Protein AF-A0A448MKX2-F1 (afdb_monomer_lite)

Radius of gyration: 29.71 Å; chains: 1; bounding box: 86×68×49 Å

pLDDT: mean 77.0, std 18.64, range [37.22, 97.75]

Foldseek 3Di:
DDDDPPVVVVVVVVVVVPPPDPPPVCVVCVPDPPDPPDDDDDPPDDDPDDDPPPPPDPPDDDPVRVVVVVVVVLLVLLVVLLVVCCVVPPCQCPPPDSVLSSVLLVLQQVLLCVVVVDRDSVSSSVSSVVVSVVGSCLVVDPVNCVSRVD

Structure (mmCIF, N/CA/C/O backbone):
data_AF-A0A448MKX2-F1
#
_entry.id   AF-A0A448MKX2-F1
#
loop_
_atom_site.group_PDB
_atom_site.id
_atom_site.type_symbol
_atom_site.label_atom_id
_atom_site.label_alt_id
_atom_site.label_comp_id
_atom_site.label_asym_id
_atom_site.label_entity_id
_atom_site.label_seq_id
_atom_site.pdbx_PDB_ins_code
_atom_site.Cartn_x
_atom_site.Cartn_y
_atom_site.Cartn_z
_atom_site.occupancy
_atom_site.B_iso_or_equiv
_atom_site.auth_seq_id
_atom_site.auth_comp_id
_atom_site.auth_asym_id
_atom_site.auth_atom_id
_atom_site.pdbx_PDB_model_num
ATOM 1 N N . MET A 1 1 ? 70.006 -0.002 9.761 1.00 37.22 1 MET A N 1
ATOM 2 C CA . MET A 1 1 ? 70.031 1.431 10.131 1.00 37.22 1 MET A CA 1
ATOM 3 C C . MET A 1 1 ? 68.689 2.044 9.720 1.00 37.22 1 MET A C 1
ATOM 5 O O . MET A 1 1 ? 68.539 2.532 8.612 1.00 37.22 1 MET A O 1
ATOM 9 N N . MET A 1 2 ? 67.664 1.889 10.567 1.00 39.91 2 MET A N 1
ATOM 10 C CA . MET A 1 2 ? 66.291 2.358 10.323 1.00 39.91 2 MET A CA 1
ATOM 11 C C . MET A 1 2 ? 66.120 3.763 10.908 1.00 39.91 2 MET A C 1
ATOM 13 O O . MET A 1 2 ? 66.027 3.925 12.121 1.00 39.91 2 MET A O 1
ATOM 17 N N . LYS A 1 3 ? 66.069 4.782 10.048 1.00 50.22 3 LYS A N 1
ATOM 18 C CA . LYS A 1 3 ? 65.582 6.133 10.375 1.00 50.22 3 LYS A CA 1
ATOM 19 C C . LYS A 1 3 ? 64.761 6.668 9.198 1.00 50.22 3 LYS A C 1
ATOM 21 O O . LYS A 1 3 ? 65.104 7.675 8.601 1.00 50.22 3 LYS A O 1
ATOM 26 N N . LEU A 1 4 ? 63.691 5.963 8.832 1.00 51.06 4 LEU A N 1
ATOM 27 C CA . LEU A 1 4 ? 62.770 6.434 7.787 1.00 51.06 4 LEU A CA 1
ATOM 28 C C . LEU A 1 4 ? 61.292 6.165 8.116 1.00 51.06 4 LEU A C 1
ATOM 30 O O . LEU A 1 4 ? 60.463 6.060 7.225 1.00 51.06 4 LEU A O 1
ATOM 34 N N . GLY A 1 5 ? 60.967 6.031 9.407 1.00 52.56 5 GLY A N 1
ATOM 35 C CA . GLY A 1 5 ? 59.613 5.704 9.876 1.00 52.56 5 GLY A CA 1
ATOM 36 C C . GLY A 1 5 ? 58.973 6.731 10.812 1.00 52.56 5 GLY A C 1
ATOM 37 O O . GLY A 1 5 ? 57.856 6.512 11.252 1.00 52.56 5 GLY A O 1
ATOM 38 N N . LYS A 1 6 ? 59.654 7.837 11.150 1.00 51.97 6 LYS A N 1
ATOM 39 C CA . LYS A 1 6 ? 59.098 8.872 12.050 1.00 51.97 6 LYS A CA 1
ATOM 40 C C . LYS A 1 6 ? 58.722 10.170 11.334 1.00 51.97 6 LYS A C 1
ATOM 42 O O . LYS A 1 6 ? 57.773 10.824 11.741 1.00 51.97 6 LYS A O 1
ATOM 47 N N . THR A 1 7 ? 59.416 10.520 10.254 1.00 52.81 7 THR A N 1
ATOM 48 C CA . THR A 1 7 ? 59.190 11.769 9.510 1.00 52.81 7 THR A CA 1
ATOM 49 C C . THR A 1 7 ? 57.987 11.695 8.568 1.00 52.81 7 THR A C 1
ATOM 51 O O . THR A 1 7 ? 57.266 12.675 8.432 1.00 52.81 7 THR A O 1
ATOM 54 N N . THR A 1 8 ? 57.709 10.533 7.973 1.00 54.44 8 THR A 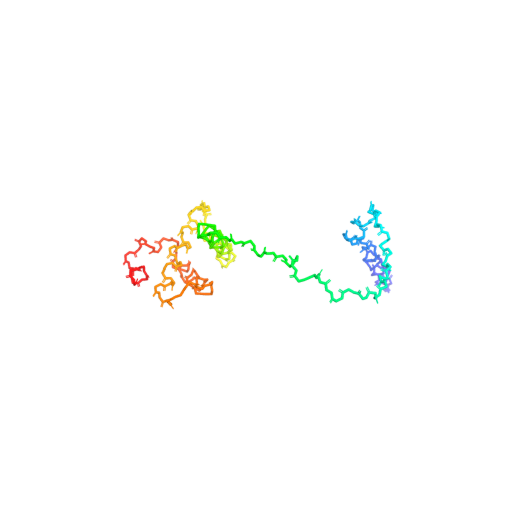N 1
ATOM 55 C CA . THR A 1 8 ? 56.595 10.356 7.023 1.00 54.44 8 THR A CA 1
ATOM 56 C C . THR A 1 8 ? 55.231 10.284 7.715 1.00 54.44 8 THR A C 1
ATOM 58 O O . THR A 1 8 ? 54.248 10.785 7.183 1.00 54.44 8 THR A O 1
ATOM 61 N N . ILE A 1 9 ? 55.173 9.726 8.931 1.00 56.25 9 ILE A N 1
ATOM 62 C CA . ILE A 1 9 ? 53.940 9.664 9.736 1.00 56.25 9 ILE A CA 1
ATOM 63 C C . ILE A 1 9 ? 53.538 11.071 10.205 1.00 56.25 9 ILE A C 1
ATOM 65 O O . ILE A 1 9 ? 52.365 11.421 10.142 1.00 56.25 9 ILE A O 1
ATOM 69 N N . LEU A 1 10 ? 54.518 11.906 10.570 1.00 53.56 10 LEU A N 1
ATOM 70 C CA . LEU A 1 10 ? 54.304 13.301 10.975 1.00 53.56 10 LEU A CA 1
ATOM 71 C C . LEU A 1 10 ? 53.756 14.183 9.836 1.00 53.56 10 LEU A C 1
ATOM 73 O O . LEU A 1 10 ? 52.962 15.086 10.090 1.00 53.56 10 LEU A O 1
ATOM 77 N N . LEU A 1 11 ? 54.142 13.891 8.589 1.00 53.72 11 LEU A N 1
ATOM 78 C CA . LEU A 1 11 ? 53.664 14.579 7.382 1.00 53.72 11 LEU A CA 1
ATOM 79 C C . LEU A 1 11 ? 52.245 14.163 6.962 1.00 53.72 11 LEU A C 1
ATOM 81 O O . LEU A 1 11 ? 51.514 14.979 6.413 1.00 53.72 11 LEU A O 1
ATOM 85 N N . LEU A 1 12 ? 51.830 12.923 7.231 1.00 52.94 12 LEU A N 1
ATOM 86 C CA . LEU A 1 12 ? 50.463 12.464 6.947 1.00 52.94 12 LEU A CA 1
ATOM 87 C C . LEU A 1 12 ? 49.458 12.949 8.001 1.00 52.94 12 LEU A C 1
ATOM 89 O O . LEU A 1 12 ? 48.314 13.238 7.666 1.00 52.94 12 LEU A O 1
ATOM 93 N N . THR A 1 13 ? 49.883 13.121 9.256 1.00 53.44 13 THR A N 1
ATOM 94 C CA . THR A 1 13 ? 49.023 13.666 10.320 1.00 53.44 13 THR A CA 1
ATOM 95 C C . THR A 1 13 ? 48.825 15.182 10.246 1.00 53.44 13 THR A C 1
ATOM 97 O O . THR A 1 13 ? 47.845 15.682 10.790 1.00 53.44 13 THR A O 1
ATOM 100 N N . SER A 1 14 ? 49.704 15.930 9.566 1.00 51.00 14 SER A N 1
ATOM 101 C CA . SER A 1 14 ? 49.545 17.385 9.409 1.00 51.00 14 SER A CA 1
ATOM 102 C C . SER A 1 14 ? 48.516 17.778 8.340 1.00 51.00 14 SER A C 1
ATOM 104 O O . SER A 1 14 ? 47.944 18.862 8.426 1.00 51.00 14 SER A O 1
ATOM 106 N N . LEU A 1 15 ? 48.219 16.896 7.377 1.00 50.31 15 LEU A N 1
ATOM 107 C CA . LEU A 1 15 ? 47.191 17.128 6.351 1.00 50.31 15 LEU A CA 1
ATOM 108 C C . LEU A 1 15 ? 45.752 17.000 6.883 1.00 50.31 15 LEU A C 1
ATOM 110 O O . LEU A 1 15 ? 44.849 17.613 6.323 1.00 50.31 15 LEU A O 1
ATOM 114 N N . PHE A 1 16 ? 45.533 16.287 7.992 1.00 50.38 16 PHE A N 1
ATOM 115 C CA . PHE A 1 16 ? 44.206 16.150 8.612 1.00 50.38 16 PHE A CA 1
ATOM 116 C C . PHE A 1 16 ? 43.772 17.364 9.450 1.00 50.38 16 PHE A C 1
ATOM 118 O O . PHE A 1 16 ? 42.605 17.459 9.818 1.00 50.38 16 PHE A O 1
ATOM 125 N N . LEU A 1 17 ? 44.673 18.310 9.739 1.00 50.38 17 LEU A N 1
ATOM 126 C CA . LEU A 1 17 ? 44.376 19.476 10.585 1.00 50.38 17 LEU A CA 1
ATOM 127 C C . LEU A 1 17 ? 43.986 20.740 9.799 1.00 50.38 17 LEU A C 1
ATOM 129 O O . LEU A 1 17 ? 43.674 21.758 10.410 1.00 50.38 17 LEU A O 1
ATOM 133 N N . LEU A 1 18 ? 43.969 20.687 8.462 1.00 49.38 18 LEU A N 1
ATOM 134 C CA . LEU A 1 18 ? 43.545 21.809 7.607 1.00 49.38 18 LEU A CA 1
ATOM 135 C C . LEU A 1 18 ? 42.084 21.715 7.136 1.00 49.38 18 LEU A C 1
ATOM 137 O O . LEU A 1 18 ? 41.606 22.611 6.446 1.00 49.38 18 LEU A O 1
ATOM 141 N N . GLY A 1 19 ? 41.345 20.685 7.553 1.00 48.47 19 GLY A N 1
ATOM 142 C CA . GLY A 1 19 ? 39.912 20.539 7.291 1.00 48.47 19 GLY A CA 1
ATOM 143 C C . GLY A 1 19 ? 39.038 21.283 8.300 1.00 48.47 19 GLY A C 1
ATOM 144 O O . GLY A 1 19 ? 38.146 20.683 8.887 1.00 48.47 19 GLY A O 1
ATOM 145 N N . CYS A 1 20 ? 39.293 22.571 8.538 1.00 51.94 20 CYS A N 1
ATOM 146 C CA . CYS A 1 20 ? 38.319 23.433 9.208 1.00 51.94 20 CYS A CA 1
ATOM 147 C C . CYS A 1 20 ? 37.413 24.022 8.121 1.00 51.94 20 CYS A C 1
ATOM 149 O O . CYS A 1 20 ? 37.525 25.193 7.753 1.00 51.94 20 CYS A O 1
ATOM 151 N N . GLU A 1 21 ? 36.576 23.174 7.516 1.00 59.94 21 GLU A N 1
ATOM 152 C CA . GLU A 1 21 ? 35.483 23.684 6.697 1.00 59.94 21 GLU A CA 1
ATOM 153 C C . GLU A 1 21 ? 34.569 24.481 7.621 1.00 59.94 21 GLU A C 1
ATOM 155 O O . GLU A 1 21 ? 34.051 23.967 8.614 1.00 59.94 21 GLU A O 1
ATOM 160 N N . LYS A 1 22 ? 34.414 25.773 7.320 1.00 55.41 22 LYS A N 1
ATOM 161 C CA . LYS A 1 22 ? 33.450 26.613 8.022 1.00 55.41 22 LYS A CA 1
ATOM 162 C C . LYS A 1 22 ? 32.092 25.939 7.926 1.00 55.41 22 LYS A C 1
ATOM 164 O O . LYS A 1 22 ? 31.619 25.666 6.824 1.00 55.41 22 LYS A O 1
ATOM 169 N N . SER A 1 23 ? 31.487 25.688 9.084 1.00 60.91 23 SER A N 1
ATOM 170 C CA . SER A 1 23 ? 30.121 25.188 9.196 1.00 60.91 23 SER A CA 1
ATOM 171 C C . SER A 1 23 ? 29.209 25.971 8.248 1.00 60.91 23 SER A C 1
ATOM 173 O O . SER A 1 23 ? 29.311 27.199 8.167 1.00 60.91 23 SER A O 1
ATOM 175 N N . PHE A 1 24 ? 28.282 25.281 7.575 1.00 57.78 24 PHE A N 1
ATOM 176 C CA . PHE A 1 24 ? 27.221 25.914 6.783 1.00 57.78 24 PHE A CA 1
ATOM 177 C C 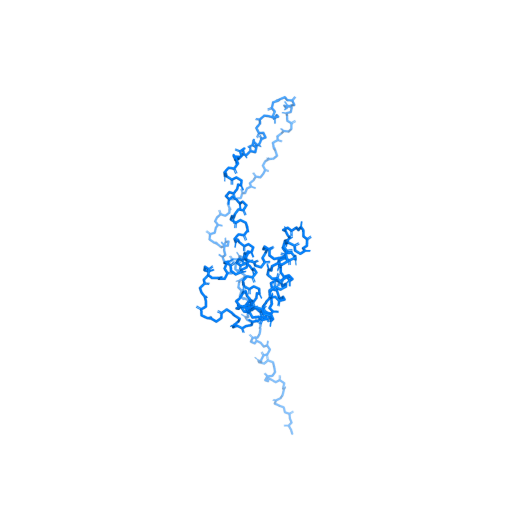. PHE A 1 24 ? 26.564 27.076 7.547 1.00 57.78 24 PHE A C 1
ATOM 179 O O . PHE A 1 24 ? 26.256 28.106 6.953 1.00 57.78 24 PHE A O 1
ATOM 186 N N . SER A 1 25 ? 26.430 26.956 8.875 1.00 58.62 25 SER A N 1
ATOM 187 C CA . SER A 1 25 ? 25.904 28.033 9.716 1.00 58.62 25 SER A CA 1
ATOM 188 C C . SER A 1 25 ? 26.748 29.311 9.648 1.00 58.62 25 SER A C 1
ATOM 190 O O . SER A 1 25 ? 26.193 30.389 9.469 1.00 58.62 25 SER A O 1
ATOM 192 N N . GLU A 1 26 ? 28.077 29.232 9.727 1.00 64.06 26 GLU A N 1
ATOM 193 C CA . GLU A 1 26 ? 28.942 30.417 9.684 1.00 64.06 26 GLU A CA 1
ATOM 194 C C . GLU A 1 26 ? 28.874 31.128 8.333 1.00 64.06 26 GLU A C 1
ATOM 196 O O . GLU A 1 26 ? 28.857 32.357 8.293 1.00 64.06 26 GLU A O 1
ATOM 201 N N . GLN A 1 27 ? 28.803 30.381 7.226 1.00 65.25 27 GLN A N 1
ATOM 202 C CA . GLN A 1 27 ? 28.609 30.978 5.900 1.00 65.25 27 GLN A CA 1
ATOM 203 C C . GLN A 1 27 ? 27.215 31.592 5.753 1.00 65.25 27 GLN A C 1
ATOM 205 O O . GLN A 1 27 ? 27.081 32.679 5.200 1.00 65.25 27 GLN A O 1
ATOM 210 N N . PHE A 1 28 ? 26.192 30.935 6.296 1.00 63.84 28 PHE A N 1
ATOM 211 C CA . PHE A 1 28 ? 24.810 31.398 6.233 1.00 63.84 28 PHE A CA 1
ATOM 212 C C . PHE A 1 28 ? 24.581 32.728 6.970 1.00 63.84 28 PHE A C 1
ATOM 214 O O . PHE A 1 28 ? 23.756 33.534 6.535 1.00 63.84 28 PHE A O 1
ATOM 221 N N . TYR A 1 29 ? 25.310 32.982 8.063 1.00 64.06 29 TYR A N 1
ATOM 222 C CA . TYR A 1 29 ? 25.158 34.201 8.868 1.00 64.06 29 TYR A CA 1
ATOM 223 C C . TYR A 1 29 ? 26.136 35.329 8.515 1.00 64.06 29 TYR A C 1
ATOM 225 O O . TYR A 1 29 ? 25.915 36.458 8.945 1.00 64.06 29 TYR A O 1
ATOM 233 N N . LYS A 1 30 ? 27.185 35.070 7.724 1.00 66.75 30 LYS A N 1
ATOM 234 C CA . LYS A 1 30 ? 28.263 36.041 7.459 1.00 66.75 30 LYS A CA 1
ATOM 235 C C . LYS A 1 30 ? 27.784 37.346 6.811 1.00 66.75 30 LYS A C 1
ATOM 237 O O . LYS A 1 30 ? 28.280 38.411 7.163 1.00 66.75 30 LYS A O 1
ATOM 242 N N . ASP A 1 31 ? 26.805 37.252 5.914 1.00 61.94 31 ASP A N 1
ATOM 243 C CA . ASP A 1 31 ? 26.283 38.391 5.145 1.00 61.94 31 ASP A CA 1
ATOM 244 C C . ASP A 1 31 ? 24.885 38.828 5.617 1.00 61.94 31 ASP A C 1
ATOM 246 O O . ASP A 1 31 ? 24.216 39.643 4.981 1.00 61.94 31 ASP A O 1
ATOM 250 N N . ARG A 1 32 ? 24.416 38.285 6.748 1.00 61.84 32 ARG A N 1
ATOM 251 C CA . ARG A 1 32 ? 23.147 38.687 7.353 1.00 61.84 32 ARG A CA 1
ATOM 252 C C . ARG A 1 32 ? 23.426 39.710 8.438 1.00 61.84 32 ARG A C 1
ATOM 254 O O . ARG A 1 32 ? 23.942 39.375 9.500 1.00 61.84 32 ARG A O 1
ATOM 261 N N . HIS A 1 33 ? 23.032 40.957 8.196 1.00 61.31 33 HIS A N 1
ATOM 262 C CA . HIS A 1 33 ? 22.903 41.946 9.260 1.00 61.31 33 HIS A CA 1
ATOM 263 C C . HIS A 1 33 ? 21.777 41.498 10.197 1.00 61.31 33 HIS A C 1
ATOM 265 O O . HIS A 1 33 ? 20.616 41.864 10.016 1.00 61.31 33 HIS A O 1
ATOM 271 N N . CYS A 1 34 ? 22.099 40.650 11.174 1.00 60.94 34 CYS A N 1
ATOM 272 C CA . CYS A 1 34 ? 21.210 40.402 12.296 1.00 60.94 34 CYS A CA 1
ATOM 273 C C . CYS A 1 34 ? 21.019 41.747 12.995 1.00 60.94 34 CYS A C 1
ATOM 275 O O . CYS A 1 34 ? 21.953 42.264 13.608 1.00 60.94 34 CYS A O 1
ATOM 277 N N . VAL A 1 35 ? 19.832 42.339 12.851 1.00 58.12 35 VAL A N 1
ATOM 278 C CA . VAL A 1 35 ? 19.432 43.482 13.670 1.00 58.12 35 VAL A CA 1
ATOM 279 C C . VAL A 1 35 ? 19.619 43.056 15.118 1.00 58.12 35 VAL A C 1
ATOM 281 O O . VAL A 1 35 ? 19.074 42.037 15.538 1.00 58.12 35 VAL A O 1
ATOM 284 N N . GLU A 1 36 ? 20.440 43.794 15.857 1.00 54.00 36 GLU A N 1
ATOM 285 C CA . GLU A 1 36 ? 20.630 43.579 17.284 1.00 54.00 36 GLU A CA 1
ATOM 286 C C . GLU A 1 36 ? 19.275 43.827 17.959 1.00 54.00 36 GLU A C 1
ATOM 288 O O . GLU A 1 36 ? 18.830 44.968 18.106 1.00 54.00 36 GLU A O 1
ATOM 293 N N . ILE A 1 37 ? 18.552 42.749 18.273 1.00 59.41 37 ILE A N 1
ATOM 294 C CA . ILE A 1 37 ? 17.245 42.844 18.919 1.00 59.41 37 ILE A CA 1
ATOM 295 C C . ILE A 1 37 ? 17.505 43.256 20.366 1.00 59.41 37 ILE A C 1
ATOM 297 O O . ILE A 1 37 ? 17.791 42.425 21.227 1.00 59.41 37 ILE A O 1
ATOM 301 N N . LYS A 1 38 ? 17.434 44.561 20.635 1.00 53.09 38 LYS A N 1
ATOM 302 C CA . LYS A 1 38 ? 17.355 45.074 22.000 1.00 53.09 38 LYS A CA 1
ATOM 303 C C . LYS A 1 38 ? 15.977 44.740 22.554 1.00 53.09 38 LYS A C 1
ATOM 305 O O . LYS A 1 38 ? 14.978 45.323 22.144 1.00 53.09 38 LYS A O 1
ATOM 310 N N . TYR A 1 39 ? 15.933 43.796 23.483 1.00 56.81 39 TYR A N 1
ATOM 311 C CA . TYR A 1 39 ? 14.745 43.554 24.287 1.00 56.81 39 TYR A CA 1
ATOM 312 C C . TYR A 1 39 ? 14.691 44.624 25.378 1.00 56.81 39 TYR A C 1
ATOM 314 O O . TYR A 1 39 ? 15.440 44.565 26.350 1.00 56.81 39 TYR A O 1
ATOM 322 N N . GLU A 1 40 ? 13.827 45.621 25.210 1.00 56.12 40 GLU A N 1
ATOM 323 C CA . GLU A 1 40 ? 13.373 46.418 26.346 1.00 56.12 40 GLU A CA 1
ATOM 324 C C . GLU A 1 40 ? 12.278 45.632 27.066 1.00 56.12 40 GLU A C 1
ATOM 326 O O . GLU A 1 40 ? 11.271 45.249 26.466 1.00 56.12 40 GLU A O 1
ATOM 331 N N . CYS A 1 41 ? 12.470 45.375 28.360 1.00 57.91 41 CYS A N 1
ATOM 332 C CA . CYS A 1 41 ? 11.377 44.909 29.199 1.00 57.91 41 CYS A CA 1
ATOM 333 C C . CYS A 1 41 ? 10.330 46.025 29.254 1.00 57.91 41 CYS A C 1
ATOM 335 O O . CYS A 1 41 ? 10.599 47.105 29.782 1.00 57.91 41 CYS A O 1
ATOM 337 N N . LEU A 1 42 ? 9.142 45.770 28.707 1.00 57.06 42 LEU A N 1
ATOM 338 C CA . LEU A 1 42 ? 8.003 46.657 28.911 1.00 57.06 42 LEU A CA 1
ATOM 339 C C . LEU A 1 42 ? 7.707 46.716 30.412 1.00 57.06 42 LEU A C 1
ATOM 341 O O . LEU A 1 42 ? 7.664 45.680 31.078 1.00 57.06 42 LEU A O 1
ATOM 345 N N . ASN A 1 43 ? 7.510 47.924 30.942 1.00 58.28 43 ASN A N 1
ATOM 346 C CA . ASN A 1 43 ? 7.097 48.103 32.329 1.00 58.28 43 ASN A CA 1
ATOM 347 C C . ASN A 1 43 ? 5.819 47.291 32.575 1.00 58.28 43 ASN A C 1
ATOM 349 O O . ASN A 1 43 ? 4.843 47.444 31.837 1.00 58.28 43 ASN A O 1
ATOM 353 N N . GLU A 1 44 ? 5.806 46.458 33.618 1.00 59.50 44 GLU A N 1
ATOM 354 C CA . GLU A 1 44 ? 4.592 45.799 34.111 1.00 59.50 44 GLU A CA 1
ATOM 355 C C . GLU A 1 44 ? 3.634 46.856 34.692 1.00 59.50 44 GLU A C 1
ATOM 357 O O . GLU A 1 44 ? 3.461 46.984 35.901 1.00 59.50 44 GLU A O 1
ATOM 362 N N . SER A 1 45 ? 2.995 47.658 33.838 1.00 51.66 45 SER A N 1
ATOM 363 C CA . SER A 1 45 ? 1.900 48.535 34.243 1.00 51.66 45 SER A CA 1
ATOM 364 C C . SER A 1 45 ? 0.577 47.937 33.791 1.00 51.66 45 SER A C 1
ATOM 366 O O . SER A 1 45 ? 0.113 48.154 32.676 1.00 51.66 45 SER A O 1
ATOM 368 N N . GLN A 1 46 ? -0.012 47.174 34.710 1.00 52.84 46 GLN A N 1
ATOM 369 C CA . GLN A 1 46 ? -1.434 47.249 35.046 1.00 52.84 46 GLN A CA 1
ATOM 370 C C . GLN A 1 46 ? -2.384 47.425 33.851 1.00 52.84 46 GLN A C 1
ATOM 372 O O . GLN A 1 46 ? -2.994 48.473 33.673 1.00 52.84 46 GLN A O 1
ATOM 377 N N . ASN A 1 47 ? -2.589 46.361 33.078 1.00 44.28 47 ASN A N 1
ATOM 378 C CA . ASN A 1 47 ? -3.822 46.225 32.311 1.00 44.28 47 ASN A CA 1
ATOM 379 C C . ASN A 1 47 ? -4.331 44.783 32.376 1.00 44.28 47 ASN A C 1
ATOM 381 O O . ASN A 1 47 ? -4.338 44.037 31.403 1.00 44.28 4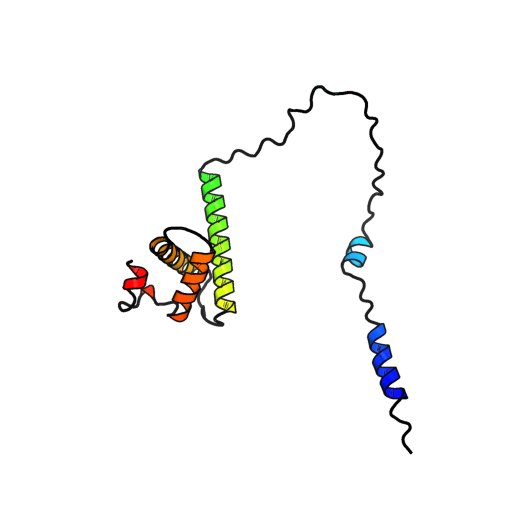7 ASN A O 1
ATOM 385 N N . LYS A 1 48 ? -4.760 44.375 33.576 1.00 51.03 48 LYS A N 1
ATOM 386 C CA . LYS A 1 48 ? -5.637 43.211 33.761 1.00 51.03 48 LYS A CA 1
ATOM 387 C C . LYS A 1 48 ? -7.069 43.572 33.355 1.00 51.03 48 LYS A C 1
ATOM 389 O O . LYS A 1 48 ? -7.969 43.432 34.165 1.00 51.03 48 LYS A O 1
ATOM 394 N N . MET A 1 49 ? -7.280 44.068 32.143 1.00 50.12 49 MET A N 1
ATOM 395 C CA . MET A 1 49 ? -8.565 44.036 31.447 1.00 50.12 49 MET A CA 1
ATOM 396 C C . MET A 1 49 ? -8.273 44.175 29.953 1.00 50.12 49 MET A C 1
ATOM 398 O O . MET A 1 49 ? -7.610 45.113 29.525 1.00 50.12 49 MET A O 1
ATOM 402 N N . THR A 1 50 ? -8.833 43.274 29.146 1.00 48.44 50 THR A N 1
ATOM 403 C CA . THR A 1 50 ? -8.827 43.306 27.669 1.00 48.44 50 THR A CA 1
ATOM 404 C C . THR A 1 50 ? -7.600 42.716 26.958 1.00 48.44 50 THR A C 1
ATOM 406 O O . THR A 1 50 ? -6.963 43.369 26.138 1.00 48.44 50 THR A O 1
ATOM 409 N N . GLN A 1 51 ? -7.323 41.423 27.157 1.00 44.88 51 GLN A N 1
ATOM 410 C CA . GLN A 1 51 ? -6.620 40.647 26.122 1.00 44.88 51 GLN A CA 1
ATOM 411 C C . GLN A 1 51 ? -7.052 39.171 26.041 1.00 44.88 51 GLN A C 1
ATOM 413 O O . GLN A 1 51 ? -6.286 38.322 25.614 1.00 44.88 51 GLN A O 1
ATOM 418 N N . GLU A 1 52 ? -8.301 38.844 26.387 1.00 47.81 52 GLU A N 1
ATOM 419 C CA . GLU A 1 52 ? -8.842 37.490 26.154 1.00 47.81 52 GLU A CA 1
ATOM 420 C C . GLU A 1 52 ? -9.315 37.253 24.704 1.00 47.81 52 GLU A C 1
ATOM 422 O O . GLU A 1 52 ? -9.599 36.121 24.334 1.00 47.81 52 GLU A O 1
ATOM 427 N N . ASN A 1 53 ? -9.370 38.276 23.837 1.00 50.34 53 ASN A N 1
ATOM 428 C CA . ASN A 1 53 ? -10.118 38.177 22.569 1.00 50.34 53 ASN A CA 1
ATOM 429 C C . ASN A 1 53 ? -9.315 38.218 21.260 1.00 50.34 53 ASN A C 1
ATOM 431 O O . ASN A 1 53 ? -9.926 38.178 20.196 1.00 50.34 53 ASN A O 1
ATOM 435 N N . ASN A 1 54 ? -7.981 38.219 21.302 1.00 51.28 54 ASN A N 1
ATOM 436 C CA . ASN A 1 54 ? -7.156 37.996 20.101 1.00 51.28 54 ASN A CA 1
ATOM 437 C C . ASN A 1 54 ? -6.360 36.686 20.186 1.00 51.28 54 ASN A C 1
ATOM 439 O O . ASN A 1 54 ? -5.314 36.535 19.558 1.00 51.28 54 ASN A O 1
ATOM 443 N N . MET A 1 55 ? -6.855 35.726 20.970 1.00 55.00 55 MET A N 1
ATOM 444 C CA . MET A 1 55 ? -6.404 34.346 20.873 1.00 55.00 55 MET A CA 1
ATOM 445 C C . MET A 1 55 ? -6.809 33.839 19.486 1.00 55.00 55 MET A C 1
ATOM 447 O O . MET A 1 55 ? -7.987 33.879 19.130 1.00 55.00 55 MET A O 1
ATOM 451 N N . PHE A 1 56 ? -5.812 33.459 18.688 1.00 61.88 56 PHE A N 1
ATOM 452 C CA . PHE A 1 56 ? -5.930 32.877 17.351 1.00 61.88 56 PHE A CA 1
ATOM 453 C C . PHE A 1 56 ? -7.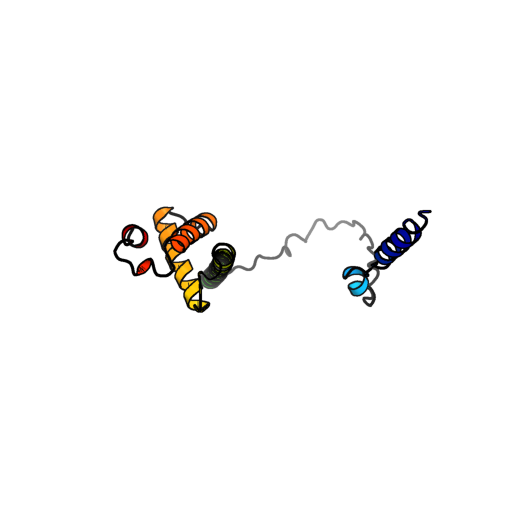199 32.020 17.252 1.00 61.88 56 PHE A C 1
ATOM 455 O O . PHE A 1 56 ? -7.260 30.944 17.846 1.00 61.88 56 PHE A O 1
ATOM 462 N N . LYS A 1 57 ? -8.243 32.501 16.563 1.00 61.41 57 LYS A N 1
ATOM 463 C CA . LYS A 1 57 ? -9.424 31.668 16.317 1.00 61.41 57 LYS A CA 1
ATOM 464 C C . LYS A 1 57 ? -8.961 30.539 15.399 1.00 61.41 57 LYS A C 1
ATOM 466 O O . LYS A 1 57 ? -8.528 30.851 14.287 1.00 61.41 57 LYS A O 1
ATOM 471 N N . PRO A 1 58 ? -9.010 29.264 15.828 1.00 66.31 58 PRO A N 1
ATOM 472 C CA . PRO A 1 58 ? -8.621 28.163 14.963 1.00 66.31 58 PRO A CA 1
ATOM 473 C C . PRO A 1 58 ? -9.443 28.242 13.681 1.00 66.31 58 PRO A C 1
ATOM 475 O O . PRO A 1 58 ? -10.656 28.467 13.738 1.00 66.31 58 PRO A O 1
ATOM 478 N N . MET A 1 59 ? -8.779 28.101 12.535 1.00 73.25 59 MET A N 1
ATOM 479 C CA . MET A 1 59 ? -9.462 28.056 11.250 1.00 73.25 59 MET A CA 1
ATOM 480 C C . MET A 1 59 ? -10.483 26.915 11.294 1.00 73.25 59 MET A C 1
ATOM 482 O O . MET A 1 59 ? -10.121 25.756 11.484 1.00 73.25 59 MET A O 1
ATOM 486 N N . GLN A 1 60 ? -11.764 27.256 11.174 1.00 82.56 60 GLN A N 1
ATOM 487 C CA . GLN A 1 60 ? -12.840 26.274 11.140 1.00 82.56 60 GLN A CA 1
ATOM 488 C C . GLN A 1 60 ? -12.913 25.725 9.720 1.00 82.56 60 GLN A C 1
ATOM 490 O O . GLN A 1 60 ? -13.371 26.412 8.808 1.00 82.56 60 GLN A O 1
ATOM 495 N N . LEU A 1 61 ? -12.400 24.515 9.530 1.00 86.12 61 LEU A N 1
ATOM 496 C CA . LEU A 1 61 ? -12.464 23.832 8.247 1.00 86.12 61 LEU A CA 1
ATOM 497 C C . LEU A 1 61 ? -13.825 23.156 8.082 1.00 86.12 61 LEU A C 1
ATOM 499 O O . LEU A 1 61 ? -14.377 22.584 9.026 1.00 86.12 61 LEU A O 1
ATOM 503 N N . ASN A 1 62 ? -14.357 23.213 6.866 1.00 89.56 62 ASN A N 1
ATOM 504 C CA . ASN A 1 62 ? -15.548 22.461 6.504 1.00 89.56 62 ASN A CA 1
ATOM 505 C C . ASN A 1 62 ? -15.204 20.977 6.253 1.00 89.56 62 ASN A C 1
ATOM 507 O O . ASN A 1 62 ? -14.037 20.580 6.226 1.00 89.56 62 ASN A O 1
ATOM 511 N N . LYS A 1 63 ? -16.233 20.142 6.075 1.00 91.44 63 LYS A N 1
ATOM 512 C CA . LYS A 1 63 ? -16.063 18.698 5.859 1.00 91.44 63 LYS A CA 1
ATOM 513 C C . LYS A 1 63 ? -15.175 18.380 4.648 1.00 91.44 63 LYS A C 1
ATOM 515 O O . LYS A 1 63 ? -14.294 17.542 4.758 1.00 91.44 63 LYS A O 1
ATOM 520 N N . GLU A 1 64 ? -15.377 19.070 3.531 1.00 91.38 64 GLU A N 1
ATOM 521 C CA . GLU A 1 64 ? -14.628 18.846 2.289 1.00 91.38 64 GLU A CA 1
ATOM 522 C C . GLU A 1 64 ? -13.135 19.160 2.455 1.00 91.38 64 GLU A C 1
ATOM 524 O O . GLU A 1 64 ? -12.283 18.399 2.008 1.00 91.38 64 GLU A O 1
ATOM 529 N N . GLN A 1 65 ? -12.807 20.233 3.178 1.00 88.38 65 GLN A N 1
ATOM 530 C CA . GLN A 1 65 ? -11.426 20.590 3.503 1.00 88.38 65 GLN A CA 1
ATOM 531 C C . GLN A 1 65 ? -10.762 19.546 4.407 1.00 88.38 65 GLN A C 1
ATOM 533 O O . GLN A 1 65 ? -9.598 19.210 4.201 1.00 88.38 65 GLN A O 1
ATOM 538 N N . TRP A 1 66 ? -11.489 19.014 5.393 1.00 88.88 66 TRP A N 1
ATOM 539 C CA . TRP A 1 66 ? -10.987 17.924 6.235 1.00 88.88 66 TRP A CA 1
ATOM 540 C C . TRP A 1 66 ? -10.781 16.626 5.455 1.00 88.88 66 TRP A C 1
ATOM 542 O O . TRP A 1 66 ? -9.778 15.943 5.667 1.00 88.88 66 TRP A O 1
ATOM 552 N N . ASP A 1 67 ? -11.709 16.292 4.560 1.00 89.62 67 ASP A N 1
ATOM 553 C CA . ASP A 1 67 ? -11.623 15.099 3.719 1.00 89.62 67 ASP A CA 1
ATOM 554 C C . ASP A 1 67 ? -10.432 15.201 2.748 1.00 89.62 67 ASP A C 1
ATOM 556 O O . ASP A 1 67 ? -9.690 14.233 2.575 1.00 89.62 67 ASP A O 1
ATOM 560 N N . ASP A 1 68 ? -10.180 16.385 2.182 1.00 90.12 68 ASP A N 1
ATOM 561 C CA . ASP A 1 68 ? -9.022 16.645 1.323 1.00 90.12 68 ASP A CA 1
ATOM 562 C C . ASP A 1 68 ? -7.686 16.578 2.084 1.00 90.12 68 ASP A C 1
ATOM 564 O O . ASP A 1 68 ? -6.738 15.950 1.608 1.00 90.12 68 ASP A O 1
ATOM 568 N N . ILE A 1 69 ? -7.603 17.154 3.291 1.00 88.75 69 ILE A N 1
ATOM 569 C CA . ILE A 1 69 ? -6.413 17.023 4.151 1.00 88.75 69 ILE A CA 1
ATOM 570 C C . ILE A 1 69 ? -6.140 15.550 4.444 1.00 88.75 69 ILE A C 1
ATOM 572 O O . ILE A 1 69 ? -5.025 15.083 4.222 1.00 88.75 69 ILE A O 1
ATOM 576 N N . ARG A 1 70 ? -7.166 14.802 4.864 1.00 88.50 70 ARG A N 1
ATOM 577 C CA . ARG A 1 70 ? -7.026 13.377 5.169 1.00 88.50 70 ARG A CA 1
ATOM 578 C C . ARG A 1 70 ? -6.554 12.594 3.950 1.00 88.50 70 ARG A C 1
ATOM 580 O O . ARG A 1 70 ? -5.648 11.780 4.066 1.00 88.50 70 ARG A O 1
ATOM 587 N N . ARG A 1 71 ? -7.117 12.868 2.770 1.00 89.50 71 ARG A N 1
ATOM 588 C CA . ARG A 1 71 ? -6.690 12.230 1.519 1.00 89.50 71 ARG A CA 1
ATOM 589 C C . ARG A 1 71 ? -5.220 12.517 1.215 1.00 89.50 71 ARG A C 1
ATOM 591 O O . ARG A 1 71 ? -4.492 11.603 0.833 1.00 89.50 71 ARG A O 1
ATOM 598 N N . ARG A 1 72 ? -4.774 13.764 1.384 1.00 91.19 72 ARG A N 1
ATOM 599 C CA . ARG A 1 72 ? -3.372 14.154 1.169 1.00 91.19 72 ARG A CA 1
ATOM 600 C C . ARG A 1 72 ? -2.428 13.470 2.157 1.00 91.19 72 ARG A C 1
ATOM 602 O O . ARG A 1 72 ? -1.396 12.958 1.733 1.00 91.19 72 ARG A O 1
ATOM 609 N N . GLU A 1 73 ? -2.801 13.407 3.431 1.00 91.12 73 GLU A N 1
ATOM 610 C CA . GLU A 1 73 ? -2.047 12.684 4.462 1.00 91.12 73 GLU A CA 1
ATOM 611 C C . GLU A 1 73 ? -1.944 11.187 4.139 1.00 91.12 73 GLU A C 1
ATOM 613 O O . GLU A 1 73 ? -0.854 10.619 4.186 1.00 91.12 73 GLU A O 1
ATOM 618 N N . THR A 1 74 ? -3.045 10.552 3.727 1.00 93.06 74 THR A N 1
ATOM 619 C CA . THR A 1 74 ? -3.054 9.144 3.306 1.00 93.06 74 THR A CA 1
ATOM 620 C C . THR A 1 74 ? -2.120 8.901 2.120 1.00 93.06 74 THR A C 1
ATOM 622 O O . THR A 1 74 ? -1.283 8.002 2.174 1.00 93.06 74 THR A O 1
ATOM 625 N N . LEU A 1 75 ? -2.197 9.727 1.071 1.00 94.31 75 LEU A N 1
ATOM 626 C CA . LEU A 1 75 ? -1.321 9.600 -0.100 1.00 94.31 75 LEU A CA 1
ATOM 627 C C . LEU A 1 75 ? 0.156 9.805 0.253 1.00 94.31 75 LEU A C 1
ATOM 629 O O . LEU A 1 75 ? 1.018 9.124 -0.302 1.00 94.31 75 LEU A O 1
ATOM 633 N N . GLN A 1 76 ? 0.455 10.706 1.192 1.00 95.81 76 GLN A N 1
ATOM 634 C CA . GLN A 1 76 ? 1.812 10.870 1.698 1.00 95.81 76 GLN A CA 1
ATOM 635 C C . GLN A 1 76 ? 2.306 9.581 2.367 1.00 95.81 76 GLN A C 1
ATOM 637 O O . GLN A 1 76 ? 3.396 9.109 2.043 1.00 95.81 76 GLN A O 1
ATOM 642 N N . VAL A 1 77 ? 1.502 8.985 3.255 1.00 96.12 77 VAL A N 1
ATOM 643 C CA . VAL A 1 77 ? 1.847 7.715 3.910 1.00 96.12 77 VAL A CA 1
ATOM 644 C C . VAL A 1 77 ? 2.060 6.613 2.874 1.00 96.12 77 VAL A C 1
ATOM 646 O O . VAL A 1 77 ? 3.040 5.879 2.972 1.00 96.12 77 VAL A O 1
ATOM 649 N N . TYR A 1 78 ? 1.215 6.522 1.847 1.00 97.62 78 TYR A N 1
ATOM 650 C CA . TYR A 1 78 ? 1.392 5.533 0.783 1.00 97.62 78 TYR A CA 1
ATOM 651 C C . TYR A 1 78 ? 2.707 5.735 0.026 1.00 97.62 78 TYR A C 1
ATOM 653 O O . TYR A 1 78 ? 3.459 4.781 -0.151 1.00 97.62 78 TYR A O 1
ATOM 661 N N . GLY A 1 79 ? 3.057 6.972 -0.331 1.00 97.31 79 GLY A N 1
ATOM 662 C CA . GLY A 1 79 ? 4.351 7.268 -0.952 1.00 97.31 79 GLY A CA 1
ATOM 663 C C . GLY A 1 79 ? 5.548 6.920 -0.053 1.00 97.31 79 GLY A C 1
ATOM 664 O O . GLY A 1 79 ? 6.594 6.479 -0.532 1.00 97.31 79 GLY A O 1
ATOM 665 N N . GLU A 1 80 ? 5.415 7.074 1.265 1.00 97.69 80 GLU A N 1
ATOM 666 C CA . GLU A 1 80 ? 6.446 6.666 2.224 1.00 97.69 80 GLU A CA 1
ATOM 667 C C . GLU A 1 80 ? 6.585 5.142 2.314 1.00 97.69 80 GLU A C 1
ATOM 669 O O . GLU A 1 80 ? 7.708 4.633 2.297 1.00 97.69 80 GLU A O 1
ATOM 674 N N . VAL A 1 81 ? 5.471 4.406 2.334 1.00 97.75 81 VAL A N 1
ATOM 675 C CA . VAL A 1 81 ? 5.479 2.936 2.284 1.00 97.75 81 VAL A CA 1
ATOM 676 C C . VAL A 1 81 ? 6.064 2.440 0.959 1.00 97.75 81 VAL A C 1
ATOM 678 O O . VAL A 1 81 ? 6.841 1.488 0.958 1.00 97.75 81 VAL A O 1
ATOM 681 N N . ALA A 1 82 ? 5.799 3.124 -0.159 1.00 97.44 82 ALA A N 1
ATOM 682 C CA . ALA A 1 82 ? 6.381 2.778 -1.454 1.00 97.44 82 ALA A CA 1
ATOM 683 C C . ALA A 1 82 ? 7.912 2.848 -1.435 1.00 97.44 82 ALA A C 1
ATOM 685 O O . ALA A 1 82 ? 8.595 1.921 -1.878 1.00 97.44 82 ALA A O 1
ATOM 686 N N . LYS A 1 83 ? 8.456 3.936 -0.879 1.00 97.00 83 LYS A N 1
ATOM 687 C CA . LYS A 1 83 ? 9.903 4.117 -0.698 1.00 97.00 83 LYS A CA 1
ATOM 688 C C . LYS A 1 83 ? 10.483 3.085 0.258 1.00 97.00 83 LYS A C 1
ATOM 690 O O . LYS A 1 83 ? 11.567 2.568 0.018 1.00 97.00 83 LYS A O 1
ATOM 695 N N . MET A 1 84 ? 9.761 2.785 1.331 1.00 97.25 84 MET A N 1
ATOM 696 C CA . MET A 1 84 ? 10.169 1.783 2.304 1.00 97.25 84 MET A CA 1
ATOM 697 C C . MET A 1 84 ? 10.291 0.391 1.666 1.00 97.25 84 MET A C 1
ATOM 699 O O . MET A 1 84 ? 11.300 -0.281 1.874 1.00 97.25 84 MET A O 1
ATOM 703 N N . LEU A 1 85 ? 9.333 -0.007 0.825 1.00 96.62 85 LEU A N 1
ATOM 704 C CA . LEU A 1 85 ? 9.410 -1.264 0.079 1.00 96.62 85 LEU A CA 1
ATOM 705 C C . LEU A 1 85 ? 10.582 -1.294 -0.906 1.00 96.62 85 LEU A C 1
ATOM 707 O O . LEU A 1 85 ? 11.251 -2.315 -0.990 1.00 96.62 85 LEU A O 1
ATOM 711 N N . GLU A 1 86 ? 10.893 -0.186 -1.585 1.00 95.50 86 GLU A N 1
ATOM 712 C CA . GLU A 1 86 ? 12.072 -0.114 -2.465 1.00 95.50 86 GLU A CA 1
ATOM 713 C C . GLU A 1 86 ? 13.390 -0.276 -1.685 1.00 95.50 86 GLU A C 1
ATOM 715 O O . GLU A 1 86 ? 14.346 -0.859 -2.188 1.00 95.50 86 GLU A O 1
ATOM 720 N N . ILE A 1 87 ? 13.450 0.205 -0.438 1.00 95.19 87 ILE A N 1
ATOM 721 C CA . ILE A 1 87 ? 14.627 0.043 0.428 1.00 95.19 87 ILE A CA 1
ATOM 722 C C . ILE A 1 87 ? 14.769 -1.410 0.898 1.00 95.19 87 ILE A C 1
ATOM 724 O O . ILE A 1 87 ? 15.867 -1.964 0.853 1.00 95.19 87 ILE A O 1
ATOM 728 N N . TYR A 1 88 ? 13.683 -2.021 1.381 1.00 95.12 88 TYR A N 1
ATOM 729 C CA . TYR A 1 88 ? 13.729 -3.376 1.942 1.00 95.12 88 TYR A CA 1
ATOM 730 C C . TYR A 1 88 ? 13.766 -4.476 0.881 1.00 95.12 88 TYR A C 1
ATOM 732 O O . TYR A 1 88 ? 14.358 -5.531 1.114 1.00 95.12 88 TYR A O 1
ATOM 740 N N . TYR A 1 89 ? 13.178 -4.221 -0.284 1.00 93.69 89 TYR A N 1
ATOM 741 C CA . TYR A 1 89 ? 13.104 -5.140 -1.411 1.00 93.69 89 TYR A CA 1
ATOM 742 C C . TYR A 1 89 ? 13.560 -4.417 -2.692 1.00 93.69 89 TYR A C 1
ATOM 744 O O . TYR A 1 89 ? 12.728 -4.060 -3.527 1.00 93.69 89 TYR A O 1
ATOM 752 N N . PRO A 1 90 ? 14.875 -4.174 -2.869 1.00 93.19 90 PRO A N 1
ATOM 753 C CA . PRO A 1 90 ? 15.385 -3.432 -4.021 1.00 93.19 90 PRO A CA 1
ATOM 754 C C . PRO A 1 90 ? 14.917 -4.017 -5.355 1.00 93.19 90 PRO A C 1
ATOM 756 O O . PRO A 1 90 ? 15.050 -5.219 -5.594 1.00 93.19 90 PRO A O 1
ATOM 759 N N . GLY A 1 91 ? 14.382 -3.162 -6.230 1.00 91.38 91 GLY A N 1
ATOM 760 C CA . GLY A 1 91 ? 13.843 -3.571 -7.527 1.00 91.38 91 GLY A CA 1
ATOM 761 C C . GLY A 1 91 ? 12.433 -4.168 -7.486 1.00 91.38 91 GLY A C 1
ATOM 762 O O . GLY A 1 91 ? 11.931 -4.557 -8.540 1.00 91.38 91 GLY A O 1
ATOM 763 N N . PHE A 1 92 ? 11.770 -4.210 -6.324 1.00 93.62 92 PHE A N 1
ATOM 764 C CA . PHE A 1 92 ? 10.394 -4.705 -6.179 1.00 93.62 92 PHE A CA 1
ATOM 765 C C . PHE A 1 92 ? 9.413 -4.029 -7.144 1.00 93.62 92 PHE A C 1
ATOM 767 O O . PHE A 1 92 ? 8.561 -4.688 -7.747 1.00 93.62 92 PHE A O 1
ATOM 774 N N . TRP A 1 93 ? 9.549 -2.715 -7.325 1.00 95.06 93 TRP A N 1
ATOM 775 C CA . TRP A 1 93 ? 8.680 -1.972 -8.230 1.00 95.06 93 TRP A CA 1
ATOM 776 C C . TRP A 1 93 ? 9.037 -2.149 -9.707 1.00 95.06 93 TRP A C 1
ATOM 778 O O . TRP A 1 93 ? 8.177 -1.936 -10.560 1.00 95.06 93 TRP A O 1
ATOM 788 N N . GLY A 1 94 ? 10.275 -2.528 -10.033 1.00 93.06 94 GLY A N 1
ATOM 789 C CA . GLY A 1 94 ? 10.756 -2.596 -11.411 1.00 93.06 94 GLY A CA 1
ATOM 790 C C . GLY A 1 94 ? 10.541 -1.279 -12.168 1.00 93.06 94 GLY A C 1
ATOM 791 O O . GLY A 1 94 ? 11.076 -0.239 -11.794 1.00 93.06 94 GLY A O 1
ATOM 792 N N . ASP A 1 95 ? 9.748 -1.334 -13.238 1.00 94.44 95 ASP A N 1
ATOM 793 C CA . ASP A 1 95 ? 9.428 -0.222 -14.142 1.00 94.44 95 ASP A CA 1
ATOM 794 C C . ASP A 1 95 ? 8.097 0.489 -13.830 1.00 94.44 95 ASP A C 1
ATOM 796 O O . ASP A 1 95 ? 7.657 1.350 -14.592 1.00 94.44 95 ASP A O 1
ATOM 800 N N . LYS A 1 96 ? 7.428 0.117 -12.734 1.00 95.44 96 LYS A N 1
ATOM 801 C CA . LYS A 1 96 ? 6.085 0.605 -12.404 1.00 95.44 96 LYS A CA 1
ATOM 802 C C . LYS A 1 96 ? 6.112 2.081 -12.008 1.00 95.44 96 LYS A C 1
ATOM 804 O O . LYS A 1 96 ? 6.996 2.534 -11.273 1.00 95.44 96 LYS A O 1
ATOM 809 N N . ASP A 1 97 ? 5.120 2.826 -12.486 1.00 96.50 97 ASP A N 1
ATOM 810 C CA . ASP A 1 97 ? 4.986 4.254 -12.212 1.00 96.50 97 ASP A CA 1
ATOM 811 C C . ASP A 1 97 ? 4.427 4.538 -10.807 1.00 96.50 97 ASP A C 1
ATOM 813 O O . ASP A 1 97 ? 4.048 3.638 -10.055 1.00 96.50 97 ASP A O 1
ATOM 817 N N . GLU A 1 98 ? 4.414 5.814 -10.422 1.00 95.56 98 GLU A N 1
ATOM 818 C CA . GLU A 1 98 ? 3.940 6.231 -9.099 1.00 95.56 98 GLU A CA 1
ATOM 819 C C . GLU A 1 98 ? 2.446 5.942 -8.897 1.00 95.56 98 GLU A C 1
ATOM 821 O O . GLU A 1 98 ? 2.033 5.569 -7.802 1.00 95.56 98 GLU A O 1
ATOM 826 N N . ALA A 1 99 ? 1.637 6.064 -9.953 1.00 95.94 99 ALA A N 1
ATOM 827 C CA . ALA A 1 99 ? 0.205 5.795 -9.880 1.00 95.94 99 ALA A CA 1
ATOM 828 C C . ALA A 1 99 ? -0.060 4.324 -9.534 1.00 95.94 99 ALA A C 1
ATOM 830 O O . ALA A 1 99 ? -0.864 4.036 -8.647 1.00 95.94 99 ALA A O 1
ATOM 831 N N . PHE A 1 100 ? 0.669 3.402 -10.168 1.00 95.50 100 PHE A N 1
ATOM 832 C CA . PHE A 1 100 ? 0.611 1.982 -9.848 1.00 95.50 100 PHE A CA 1
ATOM 833 C C . PHE A 1 100 ? 1.017 1.716 -8.397 1.00 95.50 100 PHE A C 1
ATOM 835 O O . PHE A 1 100 ? 0.315 0.997 -7.692 1.00 95.50 100 PHE A O 1
ATOM 842 N N . LYS A 1 101 ? 2.124 2.307 -7.929 1.00 96.19 101 LYS A N 1
ATOM 843 C CA . LYS A 1 101 ? 2.612 2.112 -6.551 1.00 96.19 101 LYS A CA 1
ATOM 844 C C . LYS A 1 101 ? 1.581 2.554 -5.520 1.00 96.19 101 LYS A C 1
ATOM 846 O O . LYS A 1 101 ? 1.298 1.813 -4.583 1.00 96.19 101 LYS A O 1
ATOM 851 N N . LEU A 1 102 ? 1.004 3.741 -5.703 1.00 96.62 102 LEU A N 1
ATOM 852 C CA . LEU A 1 102 ? -0.006 4.275 -4.793 1.00 96.62 102 LEU A CA 1
ATOM 853 C C . LEU A 1 102 ? -1.266 3.407 -4.785 1.00 96.62 102 LEU A C 1
ATOM 855 O O . LEU A 1 102 ? -1.759 3.085 -3.707 1.00 96.62 102 LEU A O 1
ATOM 859 N N . GLN A 1 103 ? -1.738 2.970 -5.958 1.00 95.50 103 GLN A N 1
ATOM 860 C CA . GLN A 1 103 ? -2.903 2.087 -6.057 1.00 95.50 103 GLN A CA 1
ATOM 861 C C . GLN A 1 103 ? -2.652 0.731 -5.393 1.00 95.50 103 GLN A C 1
ATOM 863 O O . GLN A 1 103 ? -3.508 0.213 -4.681 1.00 95.50 103 GLN A O 1
ATOM 868 N N . TRP A 1 104 ? -1.468 0.160 -5.605 1.00 96.31 104 TRP A N 1
ATOM 869 C CA . TRP A 1 104 ? -1.088 -1.111 -5.001 1.00 96.31 104 TRP A CA 1
ATOM 870 C C . TRP A 1 104 ? -1.091 -1.015 -3.471 1.00 96.31 104 TRP A C 1
ATOM 872 O O . TRP A 1 104 ? -1.629 -1.881 -2.786 1.00 96.31 104 TRP A O 1
ATOM 882 N N . ILE A 1 105 ? -0.546 0.071 -2.918 1.00 97.06 105 ILE A N 1
ATOM 883 C CA . ILE A 1 105 ? -0.508 0.286 -1.466 1.00 97.06 105 ILE A CA 1
ATOM 884 C C . ILE A 1 105 ? -1.905 0.555 -0.906 1.00 97.06 105 ILE A C 1
ATOM 886 O O . ILE A 1 105 ? -2.219 0.041 0.164 1.00 97.06 105 ILE A O 1
ATOM 890 N N . GLU A 1 106 ? -2.759 1.287 -1.623 1.00 95.50 106 GLU A N 1
ATOM 891 C CA . GLU A 1 106 ? -4.169 1.467 -1.256 1.00 95.50 106 GLU A CA 1
ATOM 892 C C . GLU A 1 106 ? -4.898 0.120 -1.162 1.00 95.50 106 GLU A C 1
ATOM 894 O O . GLU A 1 106 ? -5.601 -0.153 -0.187 1.00 95.50 106 GLU A O 1
ATOM 899 N N . ASN A 1 107 ? -4.701 -0.765 -2.140 1.00 94.44 107 ASN A N 1
ATOM 900 C CA . ASN A 1 107 ? -5.307 -2.092 -2.114 1.00 94.44 107 ASN A CA 1
ATOM 901 C C . ASN A 1 107 ? -4.815 -2.912 -0.916 1.00 94.44 107 ASN A C 1
ATOM 903 O O . ASN A 1 107 ? -5.608 -3.564 -0.232 1.00 94.44 107 ASN A O 1
ATOM 907 N N . VAL A 1 108 ? -3.519 -2.837 -0.612 1.00 95.25 108 VAL A N 1
ATOM 908 C CA . VAL A 1 108 ? -2.956 -3.482 0.574 1.00 95.25 108 VAL A CA 1
ATOM 909 C C . VAL A 1 108 ? -3.487 -2.873 1.871 1.00 95.25 108 VAL A C 1
ATOM 911 O O . VAL A 1 108 ? -3.755 -3.616 2.814 1.00 95.25 108 VAL A O 1
ATOM 914 N N . ASP A 1 109 ? -3.691 -1.559 1.940 1.00 95.31 109 ASP A N 1
ATOM 915 C CA . ASP A 1 109 ? -4.292 -0.896 3.102 1.00 95.31 109 ASP A CA 1
ATOM 916 C C . ASP A 1 109 ? -5.734 -1.358 3.326 1.00 95.31 109 ASP A C 1
ATOM 918 O O . ASP A 1 109 ? -6.137 -1.651 4.454 1.00 95.31 109 ASP A O 1
ATOM 922 N N . ASN A 1 110 ? -6.496 -1.545 2.248 1.00 93.00 110 ASN A N 1
ATOM 923 C CA . ASN A 1 110 ? -7.829 -2.135 2.316 1.00 93.00 110 ASN A CA 1
ATOM 924 C C . ASN A 1 110 ? -7.783 -3.567 2.872 1.00 93.00 110 ASN A C 1
ATOM 926 O O . ASN A 1 110 ? -8.578 -3.912 3.747 1.00 93.00 110 ASN A O 1
ATOM 930 N N . ILE A 1 111 ? -6.828 -4.393 2.433 1.00 91.69 111 ILE A N 1
ATOM 931 C CA . ILE A 1 111 ? -6.629 -5.752 2.967 1.00 91.69 111 ILE A CA 1
ATOM 932 C C . ILE A 1 111 ? -6.243 -5.706 4.452 1.00 91.69 111 ILE A C 1
ATOM 934 O O . ILE A 1 111 ? -6.836 -6.410 5.273 1.00 91.69 111 ILE A O 1
ATOM 938 N N . ALA A 1 112 ? -5.283 -4.854 4.818 1.00 93.44 112 ALA A N 1
ATOM 939 C CA . ALA A 1 112 ? -4.845 -4.674 6.197 1.00 93.44 112 ALA A CA 1
ATOM 940 C C . ALA A 1 112 ? -6.013 -4.252 7.096 1.00 93.44 112 ALA A C 1
ATOM 942 O O . ALA A 1 112 ? -6.188 -4.796 8.185 1.00 93.44 112 ALA A O 1
ATOM 943 N N . THR A 1 113 ? -6.850 -3.338 6.616 1.00 92.81 113 THR A N 1
ATOM 944 C CA . THR A 1 113 ? -8.008 -2.824 7.348 1.00 92.81 113 THR A CA 1
ATOM 945 C C . THR A 1 113 ? -9.051 -3.898 7.584 1.00 92.81 113 THR A C 1
ATOM 947 O O . THR A 1 113 ? -9.560 -4.006 8.696 1.00 92.81 113 THR A O 1
ATOM 950 N N . LYS A 1 114 ? -9.346 -4.736 6.587 1.00 90.25 114 LYS A N 1
ATOM 951 C CA . LYS A 1 114 ? -10.257 -5.870 6.785 1.00 90.25 114 LYS A CA 1
ATOM 952 C C . LYS A 1 114 ? -9.709 -6.872 7.800 1.00 90.25 114 LYS A C 1
ATOM 954 O O . LYS A 1 114 ? -10.456 -7.357 8.643 1.00 90.25 114 LYS A O 1
ATOM 959 N N . TYR A 1 115 ? -8.404 -7.145 7.755 1.00 89.44 115 TYR A N 1
ATOM 960 C CA . TYR A 1 115 ? -7.769 -8.125 8.636 1.00 89.44 115 TYR A CA 1
ATOM 961 C C . TYR A 1 115 ? -7.615 -7.629 10.085 1.00 89.44 115 TYR A C 1
ATOM 963 O O . TYR A 1 115 ? -7.793 -8.394 11.031 1.00 89.44 115 TYR A O 1
ATOM 971 N N . TYR A 1 116 ? -7.265 -6.353 10.276 1.00 90.12 116 TYR A N 1
ATOM 972 C CA . TYR A 1 116 ? -6.952 -5.771 11.588 1.00 90.12 116 TYR A CA 1
ATOM 973 C C . TYR A 1 116 ? -8.054 -4.867 12.159 1.00 90.12 116 TYR A C 1
ATOM 975 O O . TYR A 1 116 ? -7.976 -4.483 13.326 1.00 90.12 116 TYR A O 1
ATOM 983 N N . GLY A 1 117 ? -9.066 -4.513 11.366 1.00 89.44 117 GLY A N 1
ATOM 984 C CA . GLY A 1 117 ? -10.194 -3.664 11.761 1.00 89.44 117 GLY A CA 1
ATOM 985 C C . GLY A 1 117 ? -9.866 -2.176 11.922 1.00 89.44 117 GLY A C 1
ATOM 986 O O . GLY A 1 117 ? -10.670 -1.443 12.496 1.00 89.44 117 GLY A O 1
ATOM 987 N N . LYS A 1 118 ? -8.689 -1.716 11.476 1.00 87.50 118 LYS A N 1
ATOM 988 C CA . LYS A 1 118 ? -8.219 -0.337 11.677 1.00 87.50 118 LYS A CA 1
ATOM 989 C C . LYS A 1 118 ? -7.255 0.126 10.585 1.00 87.50 118 LYS A C 1
ATOM 991 O O . LYS A 1 118 ? -6.410 -0.649 10.146 1.00 87.50 118 LYS A O 1
ATOM 996 N N . HIS A 1 119 ? -7.351 1.408 10.230 1.00 82.94 119 HIS A N 1
ATOM 997 C CA . HIS A 1 119 ? -6.389 2.106 9.376 1.00 82.94 119 HIS A CA 1
ATOM 998 C C . HIS A 1 119 ? -5.257 2.668 10.238 1.00 82.94 119 HIS A C 1
ATOM 1000 O O . HIS A 1 119 ? -5.319 3.801 10.718 1.00 82.94 119 HIS A O 1
ATOM 1006 N N . GLU A 1 120 ? -4.230 1.860 10.475 1.00 88.62 120 GLU A N 1
ATOM 1007 C CA . GLU A 1 120 ? -3.011 2.305 11.143 1.00 88.62 120 GLU A CA 1
ATOM 1008 C C . GLU A 1 120 ? -1.797 2.080 10.246 1.00 88.62 120 GLU A C 1
ATOM 1010 O O . GLU A 1 120 ? -1.663 1.055 9.577 1.00 88.62 120 GLU A O 1
ATOM 1015 N N . ARG A 1 121 ? -0.848 3.018 10.292 1.00 92.50 121 ARG A N 1
ATOM 1016 C CA . ARG A 1 121 ? 0.399 2.912 9.530 1.00 92.50 121 ARG A CA 1
ATOM 1017 C C . ARG A 1 121 ? 1.111 1.584 9.794 1.00 92.50 121 ARG A C 1
ATOM 1019 O O . ARG A 1 121 ? 1.442 0.879 8.855 1.00 92.50 121 ARG A O 1
ATOM 1026 N N . GLY A 1 122 ? 1.279 1.192 11.056 1.00 92.69 122 GLY A N 1
ATOM 1027 C CA . GLY A 1 122 ? 1.984 -0.050 11.393 1.00 92.69 122 GLY A CA 1
ATOM 1028 C C . GLY A 1 122 ? 1.320 -1.316 10.831 1.00 92.69 122 GLY A C 1
ATOM 1029 O O . GLY A 1 122 ? 2.018 -2.256 10.452 1.00 92.69 122 GLY A O 1
ATOM 1030 N N . THR A 1 123 ? -0.015 -1.353 10.738 1.00 94.25 123 THR A N 1
ATOM 1031 C CA . THR A 1 123 ? -0.727 -2.488 10.128 1.00 94.25 123 THR A CA 1
ATOM 1032 C C . THR A 1 123 ? -0.570 -2.502 8.613 1.00 94.25 123 THR A C 1
ATOM 1034 O O . THR A 1 123 ? -0.361 -3.576 8.047 1.00 94.25 123 THR A O 1
ATOM 1037 N N . LEU A 1 124 ? -0.595 -1.326 7.977 1.00 96.38 124 LEU A N 1
ATOM 1038 C CA . LEU A 1 124 ? -0.302 -1.171 6.554 1.00 96.38 124 LEU A CA 1
ATOM 1039 C C . LEU A 1 124 ? 1.124 -1.625 6.231 1.00 96.38 124 LEU A C 1
ATOM 1041 O O . LEU A 1 124 ? 1.303 -2.490 5.386 1.00 96.38 124 LEU A O 1
ATOM 1045 N N . GLU A 1 125 ? 2.134 -1.107 6.927 1.00 96.31 125 GLU A N 1
ATOM 1046 C CA . GLU A 1 125 ? 3.545 -1.442 6.688 1.00 96.31 125 GLU A CA 1
ATOM 1047 C C . GLU A 1 125 ? 3.807 -2.949 6.820 1.00 96.31 125 GLU A C 1
ATOM 1049 O O . GLU A 1 125 ? 4.495 -3.559 5.994 1.00 96.31 125 GLU A O 1
ATOM 1054 N N . LYS A 1 126 ? 3.201 -3.574 7.837 1.00 94.69 126 LYS A N 1
ATOM 1055 C CA . LYS A 1 126 ? 3.287 -5.018 8.048 1.00 94.69 126 LYS A CA 1
ATOM 1056 C C . LYS A 1 126 ? 2.645 -5.797 6.903 1.00 94.69 126 LYS A C 1
ATOM 1058 O O . LYS A 1 126 ? 3.260 -6.738 6.403 1.00 94.69 126 LYS A O 1
ATOM 1063 N N . MET A 1 127 ? 1.429 -5.430 6.496 1.00 94.69 127 MET A N 1
ATOM 1064 C CA . MET A 1 127 ? 0.739 -6.123 5.408 1.00 94.69 127 MET A CA 1
ATOM 1065 C C . MET A 1 127 ? 1.445 -5.8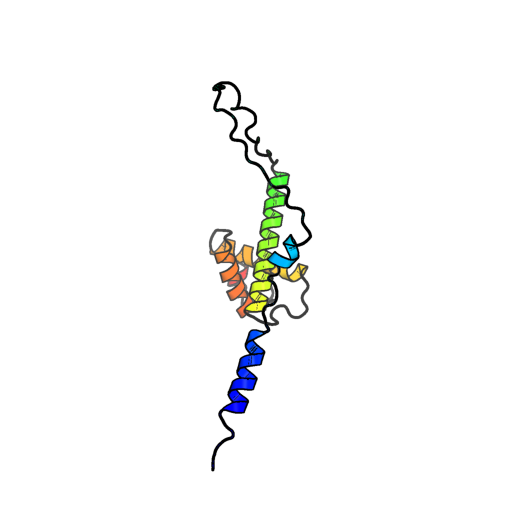94 4.065 1.00 94.69 127 MET A C 1
ATOM 1067 O O . MET A 1 127 ? 1.654 -6.847 3.325 1.00 94.69 127 MET A O 1
ATOM 1071 N N . ALA A 1 128 ? 1.914 -4.675 3.798 1.00 96.00 128 ALA A N 1
ATOM 1072 C CA . ALA A 1 128 ? 2.716 -4.318 2.629 1.00 96.00 128 ALA A CA 1
ATOM 1073 C C . ALA A 1 128 ? 3.977 -5.171 2.515 1.00 96.00 128 ALA A C 1
ATOM 1075 O O . ALA A 1 128 ? 4.253 -5.700 1.443 1.00 96.00 128 ALA A O 1
ATOM 1076 N N . SER A 1 129 ? 4.689 -5.389 3.621 1.00 94.75 129 SER A N 1
ATOM 1077 C CA . SER A 1 129 ? 5.859 -6.273 3.638 1.00 94.75 129 SER A CA 1
ATOM 1078 C C . SER A 1 129 ? 5.492 -7.724 3.298 1.00 94.75 129 SER A C 1
ATOM 1080 O O . SER A 1 129 ? 6.191 -8.379 2.528 1.00 94.75 129 SER A O 1
ATOM 1082 N N . ILE A 1 130 ? 4.374 -8.234 3.832 1.00 92.31 130 ILE A N 1
ATOM 1083 C CA . ILE A 1 130 ? 3.888 -9.592 3.536 1.00 92.31 130 ILE A CA 1
ATOM 1084 C C . ILE A 1 130 ? 3.511 -9.716 2.054 1.00 92.31 130 ILE A C 1
ATOM 1086 O O . ILE A 1 130 ? 3.968 -10.640 1.384 1.00 92.31 130 ILE A O 1
ATOM 1090 N N . CYS A 1 131 ? 2.719 -8.780 1.529 1.00 92.25 131 CYS A N 1
ATOM 1091 C CA . CYS A 1 131 ? 2.311 -8.764 0.126 1.00 92.25 131 CYS A CA 1
ATOM 1092 C C . CYS A 1 131 ? 3.512 -8.599 -0.818 1.00 92.25 131 CYS A C 1
ATOM 1094 O O . CYS A 1 131 ? 3.554 -9.241 -1.863 1.00 92.25 131 CYS A O 1
ATOM 1096 N N . ALA A 1 132 ? 4.530 -7.823 -0.438 1.00 93.06 132 ALA A N 1
ATOM 1097 C CA . ALA A 1 132 ? 5.738 -7.658 -1.243 1.00 93.06 132 ALA A CA 1
ATOM 1098 C C . ALA A 1 132 ? 6.555 -8.955 -1.374 1.00 93.06 132 ALA A C 1
ATOM 1100 O O . ALA A 1 132 ? 7.071 -9.238 -2.453 1.00 93.06 132 ALA A O 1
ATOM 1101 N N . ILE A 1 133 ? 6.630 -9.779 -0.317 1.00 90.38 133 ILE A N 1
ATOM 1102 C CA . ILE A 1 133 ? 7.290 -11.102 -0.362 1.00 90.38 133 ILE A CA 1
ATOM 1103 C C . ILE A 1 133 ? 6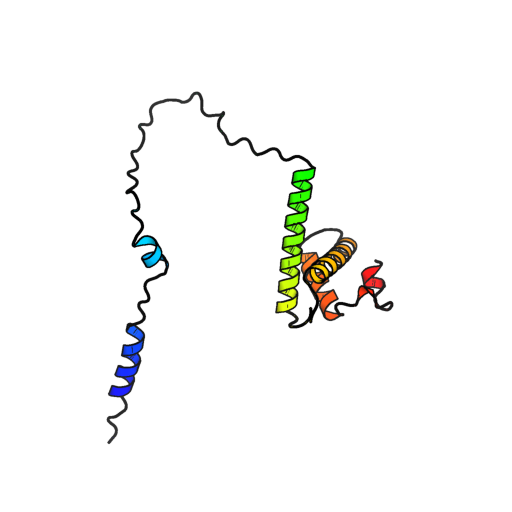.594 -12.038 -1.354 1.00 90.38 133 ILE A C 1
ATOM 1105 O O . ILE A 1 133 ? 7.238 -12.865 -1.996 1.00 90.38 133 ILE A O 1
ATOM 1109 N N . ILE A 1 134 ? 5.272 -11.927 -1.447 1.00 88.75 134 ILE A N 1
ATOM 1110 C CA . ILE A 1 134 ? 4.461 -12.739 -2.346 1.00 88.75 134 ILE A CA 1
ATOM 1111 C C . ILE A 1 134 ? 4.672 -12.305 -3.803 1.00 88.75 134 ILE A C 1
ATOM 1113 O O . ILE A 1 134 ? 4.820 -13.161 -4.673 1.00 88.75 134 ILE A O 1
ATOM 1117 N N . GLY A 1 135 ? 4.691 -10.996 -4.051 1.00 87.00 135 GLY A N 1
ATOM 1118 C CA . GLY A 1 135 ? 4.848 -10.402 -5.376 1.00 87.00 135 GLY A CA 1
ATOM 1119 C C . GLY A 1 135 ? 3.872 -9.252 -5.600 1.00 87.00 135 GLY A C 1
ATOM 1120 O O . GLY A 1 135 ? 2.828 -9.169 -4.956 1.00 87.00 135 GLY A O 1
ATOM 1121 N N . ASN A 1 136 ? 4.195 -8.347 -6.524 1.00 84.81 136 ASN A N 1
ATOM 1122 C CA . ASN A 1 136 ? 3.336 -7.197 -6.831 1.00 84.81 136 ASN A CA 1
ATOM 1123 C C . ASN A 1 136 ? 2.067 -7.568 -7.631 1.00 84.81 136 ASN A C 1
ATOM 1125 O O . ASN A 1 136 ? 1.172 -6.739 -7.767 1.00 84.81 136 ASN A O 1
ATOM 1129 N N . ASP A 1 137 ? 1.960 -8.811 -8.100 1.00 86.44 137 ASP A N 1
ATOM 1130 C CA . ASP A 1 137 ? 0.859 -9.374 -8.886 1.00 86.44 137 ASP A CA 1
ATOM 1131 C C . ASP A 1 137 ? -0.079 -10.278 -8.065 1.00 86.44 137 ASP A C 1
ATOM 1133 O O . ASP A 1 137 ? -0.973 -10.918 -8.630 1.00 86.44 137 ASP A O 1
ATOM 1137 N N . PHE A 1 138 ? 0.091 -10.327 -6.737 1.00 84.94 138 PHE A N 1
ATOM 1138 C CA . PHE A 1 138 ? -0.619 -11.253 -5.846 1.00 84.94 138 PHE A CA 1
ATOM 1139 C C . PHE A 1 138 ? -2.150 -11.210 -5.984 1.00 84.94 138 PHE A C 1
ATOM 1141 O O . PHE A 1 138 ? -2.808 -12.236 -5.821 1.00 84.94 138 PHE A O 1
ATOM 1148 N N . GLU A 1 139 ? -2.713 -10.051 -6.332 1.00 81.88 139 GLU A N 1
ATOM 1149 C CA . GLU A 1 139 ? -4.151 -9.837 -6.540 1.00 81.88 139 GLU A CA 1
ATOM 1150 C C . GLU A 1 139 ? -4.724 -10.641 -7.711 1.00 81.88 139 GLU A C 1
ATOM 1152 O O . GLU A 1 139 ? -5.912 -10.956 -7.741 1.00 81.88 139 GLU A O 1
ATOM 1157 N N . THR A 1 140 ? -3.879 -10.979 -8.685 1.00 85.06 140 THR A N 1
ATOM 1158 C CA . THR A 1 140 ? -4.272 -11.721 -9.890 1.00 85.06 140 THR A CA 1
ATOM 1159 C C . THR A 1 140 ? -4.099 -13.227 -9.736 1.00 85.06 140 THR A C 1
ATOM 1161 O O . THR A 1 140 ? -4.540 -13.998 -10.591 1.00 85.06 140 THR A O 1
ATOM 1164 N N . ASN A 1 141 ? -3.469 -13.669 -8.646 1.00 84.44 141 ASN A N 1
ATOM 1165 C CA . ASN A 1 141 ? -3.186 -15.070 -8.411 1.00 84.44 141 ASN A CA 1
ATOM 1166 C C . ASN A 1 141 ? -4.350 -15.727 -7.648 1.00 84.44 141 ASN A C 1
ATOM 1168 O O . ASN A 1 141 ? -4.482 -15.522 -6.439 1.00 84.44 141 ASN A O 1
ATOM 1172 N N . PRO A 1 142 ? -5.148 -16.602 -8.288 1.00 85.50 142 PRO A N 1
ATOM 1173 C CA . PRO A 1 142 ? -6.321 -17.204 -7.652 1.00 85.50 142 PRO A CA 1
ATOM 1174 C C . PRO A 1 142 ? -5.969 -18.087 -6.446 1.00 85.50 142 PRO A C 1
ATOM 1176 O O . PRO A 1 142 ? -6.818 -18.352 -5.600 1.00 85.50 142 PRO A O 1
ATOM 1179 N N . LYS A 1 143 ? -4.710 -18.534 -6.314 1.00 86.12 143 LYS A N 1
ATOM 1180 C CA . LYS A 1 143 ? -4.253 -19.286 -5.132 1.00 86.12 143 LYS A CA 1
ATOM 1181 C C . LYS A 1 143 ? -4.155 -18.416 -3.876 1.00 86.12 143 LYS A C 1
ATOM 1183 O O . LYS A 1 143 ? -4.054 -18.959 -2.780 1.00 86.12 143 LYS A O 1
ATOM 1188 N N . LEU A 1 144 ? -4.160 -17.094 -4.033 1.00 85.50 144 LEU A N 1
ATOM 1189 C CA . LEU A 1 144 ? -4.000 -16.105 -2.968 1.00 85.50 144 LEU A CA 1
ATOM 1190 C C . LEU A 1 144 ? -5.294 -15.346 -2.664 1.00 85.50 144 LEU A C 1
ATOM 1192 O O . LEU A 1 144 ? -5.291 -14.409 -1.869 1.00 85.50 144 LEU A O 1
ATOM 1196 N N . ASP A 1 145 ? -6.418 -15.797 -3.226 1.00 85.06 145 ASP A N 1
ATOM 1197 C CA . ASP A 1 145 ? -7.749 -15.233 -2.992 1.00 85.06 145 ASP A CA 1
ATOM 1198 C C . ASP A 1 145 ? -8.090 -15.099 -1.501 1.00 85.06 145 ASP A C 1
ATOM 1200 O O . ASP A 1 145 ? -8.791 -14.169 -1.114 1.00 85.06 145 ASP A O 1
ATOM 1204 N N . PHE A 1 146 ? -7.572 -15.987 -0.649 1.00 80.69 146 PHE A N 1
ATOM 1205 C CA . PHE A 1 146 ? -7.787 -15.936 0.800 1.00 80.69 146 PHE A CA 1
ATOM 1206 C C . PHE A 1 146 ? -7.195 -14.681 1.469 1.00 80.69 146 PHE A C 1
ATOM 1208 O O . PHE A 1 146 ? -7.599 -14.333 2.573 1.00 80.69 146 PHE A O 1
ATOM 1215 N N . ILE A 1 147 ? -6.242 -14.003 0.826 1.00 79.19 147 ILE A N 1
ATOM 1216 C CA . ILE A 1 147 ? -5.667 -12.739 1.302 1.00 79.19 147 ILE A CA 1
ATOM 1217 C C . ILE A 1 147 ? -6.532 -11.565 0.830 1.00 79.19 147 ILE A C 1
ATOM 1219 O O . ILE A 1 147 ? -6.831 -10.664 1.606 1.00 79.19 147 ILE A O 1
ATOM 1223 N N . VAL A 1 148 ? -6.961 -11.594 -0.435 1.00 78.31 148 VAL A N 1
ATOM 1224 C CA . VAL A 1 148 ? -7.659 -10.481 -1.105 1.00 78.31 148 VAL A CA 1
ATOM 1225 C C . VAL A 1 148 ? -9.150 -10.416 -0.741 1.00 78.31 148 VAL A C 1
ATOM 1227 O O . VAL A 1 148 ? -9.711 -9.332 -0.553 1.00 78.31 148 VAL A O 1
ATOM 1230 N N . LYS A 1 149 ? -9.808 -11.580 -0.666 1.00 76.00 149 LYS A N 1
ATOM 1231 C CA . LYS A 1 149 ? -11.268 -11.727 -0.517 1.00 76.00 149 LYS A CA 1
ATOM 1232 C C . LYS A 1 149 ? -11.738 -11.927 0.924 1.00 76.00 149 LYS A C 1
ATOM 1234 O O . LYS A 1 149 ? -12.945 -12.058 1.121 1.00 76.00 149 LYS A O 1
ATOM 1239 N N . ASN A 1 150 ? -10.816 -11.973 1.890 1.00 58.75 150 ASN A N 1
ATOM 1240 C CA . ASN A 1 150 ? -11.166 -11.930 3.313 1.00 58.75 150 ASN A CA 1
ATOM 1241 C C . ASN A 1 150 ? -11.926 -10.641 3.661 1.00 58.75 150 ASN A C 1
ATOM 1243 O O . ASN A 1 150 ? -11.788 -9.635 2.914 1.00 58.75 150 ASN A O 1
#

Organism: NCBI:txid758

Secondary structure (DSSP, 8-state):
---SSSHHHHHHHHGGGS-----HHHHHHHT-----------------SS-SS-S-PPP---HHHHHHHHHHHHHHHHHHHHHHHHHHSTTTTTT--HHHHHHHHHHHHHHHHHHHSS--HHHHHHHHHHHHHH-TTGGG-GGGHHHH--

Sequence (150 aa):
MMKLGKTTILLLTSLFLLGCEKSFSEQFYKDRHCVEIKYECLNESQNKMTQENNMFKPMQLNKEQWDDIRRRETLQVYGEVAKMLEIYYPGFWGDKDEAFKLQWIENVDNIATKYYGKHERGTLEKMASICAIIGNDFETNPKLDFIVKN